Protein AF-A0A2E3ADU1-F1 (afdb_monomer_lite)

pLDDT: mean 87.93, std 9.06, range [53.03, 96.88]

Secondary structure (DSSP, 8-state):
-PPP-GGGS--PPPB-SS-BGGGGTT--PPTT-----PPTTSSHHHHHHHHHHHHHS-S--SS-TTT-

Radius of gyration: 16.2 Å; chains: 1; bounding box: 31×30×45 Å

Foldseek 3Di:
DDDDDPVPDPDDFDDDPVDTPCVCVPPDDDVPDDDQDDDPPPQSPVVLQVVCCVVVVDPDDPDPSVVD

Sequence (68 aa):
MSHFILEEAPIRRYQHADWDSDRWTGFKPRAGDIYVCTCYKSGTTWTQMIAALLVFQTPNLPAPLNEL

Structure (mmCIF, N/CA/C/O backbone):
data_AF-A0A2E3ADU1-F1
#
_entry.id   AF-A0A2E3ADU1-F1
#
loop_
_atom_site.group_PDB
_atom_site.id
_atom_site.type_symbol
_atom_site.label_atom_id
_atom_site.label_alt_id
_atom_site.label_comp_id
_atom_site.label_asym_id
_atom_site.label_entity_id
_atom_site.label_seq_id
_atom_site.pdbx_PDB_ins_code
_atom_site.Cartn_x
_atom_site.Cartn_y
_atom_site.Cartn_z
_atom_site.occupancy
_atom_site.B_iso_or_equiv
_atom_site.auth_seq_id
_atom_site.auth_comp_id
_atom_site.auth_asym_id
_atom_site.auth_atom_id
_atom_site.pdbx_PDB_model_num
ATOM 1 N N . MET A 1 1 ? -13.214 17.219 -26.222 1.00 53.03 1 MET A N 1
ATOM 2 C CA . MET A 1 1 ? -12.177 16.882 -25.223 1.00 53.03 1 MET A CA 1
ATOM 3 C C . MET A 1 1 ? -11.936 15.389 -25.346 1.00 53.03 1 MET A C 1
ATOM 5 O O . MET A 1 1 ? -12.896 14.651 -25.178 1.00 53.03 1 MET A O 1
ATOM 9 N N . SER A 1 2 ? -10.754 14.944 -25.783 1.00 68.62 2 SER A N 1
ATOM 10 C CA . SER A 1 2 ? -10.503 13.507 -25.961 1.00 68.62 2 SER A CA 1
ATOM 11 C C . SER A 1 2 ? -10.385 12.841 -24.595 1.00 68.62 2 SER A C 1
ATOM 13 O O . SER A 1 2 ? -9.636 13.312 -23.740 1.00 68.62 2 SER A O 1
ATOM 15 N N . HIS A 1 3 ? -11.134 11.764 -24.392 1.00 67.38 3 HIS A N 1
ATOM 16 C CA . HIS A 1 3 ? -11.014 10.936 -23.203 1.00 67.38 3 HIS A CA 1
ATOM 17 C C . HIS A 1 3 ? -9.656 10.228 -23.257 1.00 67.38 3 HIS A C 1
ATOM 19 O O . HIS A 1 3 ? -9.380 9.507 -24.209 1.00 67.38 3 HIS A O 1
ATOM 25 N N . PHE A 1 4 ? -8.787 10.474 -22.278 1.00 71.44 4 PHE A N 1
ATOM 26 C CA . PHE A 1 4 ? -7.569 9.690 -22.109 1.00 71.44 4 PHE A CA 1
ATOM 27 C C . PHE A 1 4 ? -7.932 8.431 -21.324 1.00 71.44 4 PHE A C 1
ATOM 29 O O . PHE A 1 4 ? -8.395 8.528 -20.184 1.00 71.44 4 PHE A O 1
ATOM 36 N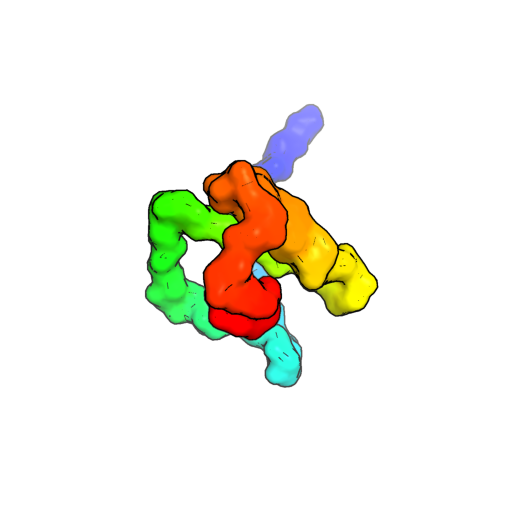 N . ILE A 1 5 ? -7.778 7.266 -21.948 1.00 75.31 5 ILE A N 1
ATOM 37 C CA . ILE A 1 5 ? -8.008 5.972 -21.309 1.00 75.31 5 ILE A CA 1
ATOM 38 C C . ILE A 1 5 ? -6.653 5.454 -20.830 1.00 75.31 5 ILE A C 1
ATOM 40 O O . ILE A 1 5 ? -5.761 5.185 -21.629 1.00 75.31 5 ILE A O 1
ATOM 44 N N . LEU A 1 6 ? -6.495 5.330 -19.510 1.00 68.31 6 LEU A N 1
ATOM 45 C CA . LEU A 1 6 ? -5.251 4.865 -18.882 1.00 68.31 6 LEU A CA 1
ATOM 46 C C . LEU A 1 6 ? -4.813 3.482 -19.386 1.00 68.31 6 LEU A C 1
ATOM 48 O O . LEU A 1 6 ? -3.617 3.220 -19.452 1.00 68.31 6 LEU A O 1
ATOM 52 N N . GLU A 1 7 ? -5.761 2.624 -19.769 1.00 74.38 7 GLU A N 1
ATOM 53 C CA . GLU A 1 7 ? -5.480 1.279 -20.289 1.00 74.38 7 GLU A CA 1
ATOM 54 C C . GLU A 1 7 ? -4.844 1.273 -21.687 1.00 74.38 7 GLU A C 1
ATOM 56 O O . GLU A 1 7 ? -4.183 0.307 -22.056 1.00 74.38 7 GLU A O 1
ATOM 61 N N . GLU A 1 8 ? -4.998 2.354 -22.455 1.00 77.88 8 GLU A N 1
ATOM 62 C CA . GLU A 1 8 ? -4.414 2.497 -23.795 1.00 77.88 8 GLU A CA 1
ATOM 63 C C . GLU A 1 8 ? -3.012 3.123 -23.754 1.00 77.88 8 GLU A C 1
ATOM 65 O O . GLU A 1 8 ? -2.311 3.180 -24.768 1.00 77.88 8 GLU A O 1
ATOM 70 N N . ALA A 1 9 ? -2.584 3.613 -22.586 1.00 72.25 9 ALA A N 1
ATOM 71 C CA . ALA A 1 9 ? -1.265 4.196 -22.424 1.00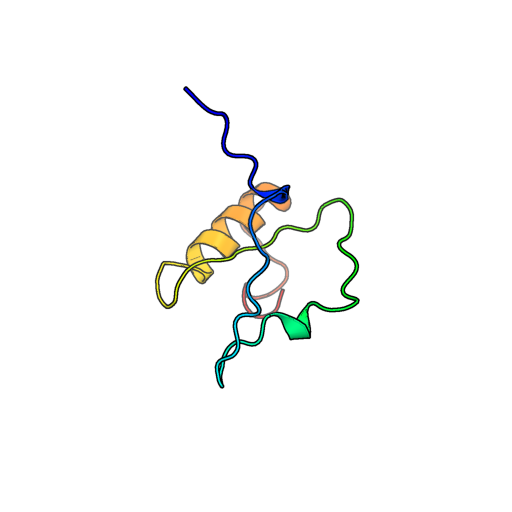 72.25 9 ALA A CA 1
ATOM 72 C C . ALA A 1 9 ? -0.181 3.114 -22.592 1.00 72.25 9 ALA A C 1
ATOM 74 O O . ALA A 1 9 ? -0.316 2.008 -22.061 1.00 72.25 9 ALA A O 1
ATOM 75 N N . PRO A 1 10 ? 0.934 3.412 -23.284 1.00 67.50 10 PRO A N 1
ATOM 76 C CA . PRO A 1 10 ? 2.025 2.459 -23.407 1.00 67.50 10 PRO A CA 1
ATOM 77 C C . PRO A 1 10 ? 2.567 2.109 -22.018 1.00 67.50 10 PRO A C 1
ATOM 79 O O . PRO A 1 10 ? 3.061 2.974 -21.289 1.00 67.50 10 PRO A O 1
ATOM 82 N N . ILE A 1 11 ? 2.494 0.826 -21.661 1.00 77.06 11 ILE A N 1
ATOM 83 C CA . ILE A 1 11 ? 3.040 0.313 -20.404 1.00 77.06 11 ILE A CA 1
ATOM 84 C C . ILE A 1 11 ? 4.565 0.373 -20.504 1.00 77.06 11 ILE A C 1
ATOM 86 O O . ILE A 1 11 ? 5.212 -0.482 -21.111 1.00 77.06 11 ILE A O 1
ATOM 90 N N . ARG A 1 12 ? 5.162 1.412 -19.921 1.00 83.06 12 ARG A N 1
ATOM 91 C CA . ARG A 1 12 ? 6.615 1.506 -19.787 1.00 83.06 12 ARG A CA 1
ATOM 92 C C . ARG A 1 12 ? 7.048 0.655 -18.601 1.00 83.06 12 ARG A C 1
ATOM 94 O O . ARG A 1 12 ? 6.682 0.957 -17.467 1.00 83.06 12 ARG A O 1
ATOM 101 N N . ARG A 1 13 ? 7.884 -0.359 -18.849 1.00 86.94 13 ARG A N 1
ATOM 102 C CA . ARG A 1 13 ? 8.586 -1.058 -17.766 1.00 86.94 13 ARG A CA 1
ATOM 103 C C . ARG A 1 13 ? 9.413 -0.039 -16.987 1.00 86.94 13 ARG A C 1
ATOM 105 O O . ARG A 1 13 ? 10.270 0.640 -17.557 1.00 86.94 13 ARG A O 1
ATOM 112 N N . TYR A 1 14 ? 9.148 0.069 -15.693 1.00 86.38 14 TYR A N 1
ATOM 113 C CA . TYR A 1 14 ? 9.989 0.834 -14.789 1.00 86.38 14 TYR A CA 1
ATOM 114 C C . TYR A 1 14 ? 11.138 -0.073 -14.362 1.00 86.38 14 TYR A C 1
ATOM 116 O O . TYR A 1 14 ? 10.879 -1.113 -13.771 1.00 86.38 14 TYR A O 1
ATOM 124 N N . GLN A 1 15 ? 12.378 0.287 -14.691 1.00 91.19 15 GLN A N 1
ATOM 125 C CA . GLN A 1 15 ? 13.563 -0.511 -14.376 1.00 91.19 15 GLN A CA 1
ATOM 126 C C . GLN A 1 15 ? 14.583 0.363 -13.639 1.00 91.19 15 GLN A C 1
ATOM 128 O O . GLN A 1 15 ? 15.252 1.207 -14.231 1.00 91.19 15 GLN A O 1
ATOM 133 N N . HIS A 1 16 ? 14.678 0.163 -12.332 1.00 88.56 16 HIS A N 1
ATOM 134 C CA . HIS A 1 16 ? 15.599 0.813 -11.407 1.00 88.56 16 HIS A CA 1
ATOM 135 C C . HIS A 1 16 ? 16.120 -0.239 -10.421 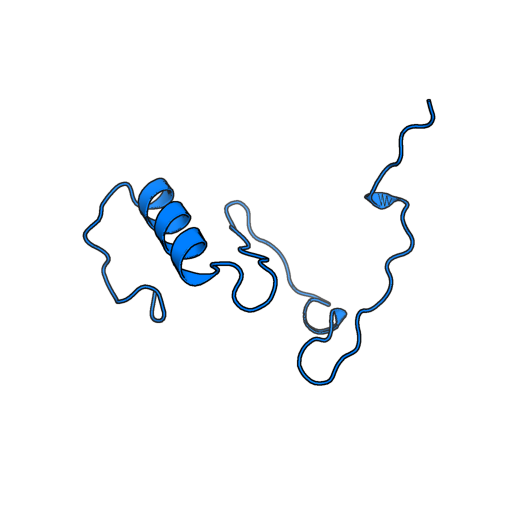1.00 88.56 16 HIS A C 1
ATOM 137 O O . HIS A 1 16 ? 15.447 -1.238 -10.177 1.00 88.56 16 HIS A O 1
ATOM 143 N N . ALA A 1 17 ? 17.293 -0.017 -9.825 1.00 88.44 17 ALA A N 1
ATOM 144 C CA . ALA A 1 17 ? 17.889 -0.974 -8.886 1.00 88.44 17 ALA A CA 1
ATOM 145 C C . ALA A 1 17 ? 16.922 -1.351 -7.744 1.00 88.44 17 ALA A C 1
ATOM 147 O O . ALA A 1 17 ? 16.747 -2.525 -7.419 1.00 88.44 17 ALA A O 1
ATOM 148 N N . ASP A 1 18 ? 16.228 -0.349 -7.203 1.00 83.62 18 ASP A N 1
ATOM 149 C CA . ASP A 1 18 ? 15.266 -0.554 -6.117 1.00 83.62 18 ASP A CA 1
ATOM 150 C C . ASP A 1 18 ? 13.888 -1.019 -6.612 1.00 83.62 18 ASP A C 1
ATOM 152 O O . ASP A 1 18 ? 13.199 -1.775 -5.918 1.00 83.62 18 ASP A O 1
ATOM 156 N N . TRP A 1 19 ? 13.482 -0.592 -7.814 1.00 82.50 19 TRP A N 1
ATOM 157 C CA . TRP A 1 19 ? 12.124 -0.756 -8.341 1.00 82.50 19 TRP A CA 1
ATOM 158 C C . TRP A 1 19 ? 12.159 -1.327 -9.758 1.00 82.50 19 TRP A C 1
ATOM 160 O O . TRP A 1 19 ? 12.597 -0.657 -10.688 1.00 82.50 19 TRP A O 1
ATOM 170 N N . ASP A 1 20 ? 11.631 -2.533 -9.940 1.00 89.75 20 ASP A N 1
ATOM 171 C CA . ASP A 1 20 ? 11.393 -3.108 -11.263 1.00 89.75 20 ASP A CA 1
ATOM 172 C C . ASP A 1 20 ? 9.927 -3.528 -11.366 1.00 89.75 20 ASP A C 1
ATOM 174 O O . ASP A 1 20 ? 9.465 -4.357 -10.576 1.00 89.75 20 ASP A O 1
ATOM 178 N N . SER A 1 21 ? 9.184 -2.949 -12.312 1.00 88.00 21 SER A N 1
ATOM 179 C CA . SER A 1 21 ? 7.769 -3.279 -12.511 1.00 88.00 21 SER A CA 1
ATOM 180 C C . SER A 1 21 ? 7.563 -4.733 -12.941 1.00 88.00 21 SER A C 1
ATOM 182 O O . SER A 1 21 ? 6.493 -5.280 -12.709 1.00 88.00 21 SER A O 1
ATOM 184 N N . ASP A 1 22 ? 8.580 -5.386 -13.508 1.00 90.31 22 ASP A N 1
ATOM 185 C CA . ASP A 1 22 ? 8.528 -6.803 -13.896 1.00 90.31 22 ASP A CA 1
ATOM 186 C C . ASP A 1 22 ? 8.413 -7.752 -12.695 1.00 90.31 22 ASP A C 1
ATOM 188 O O . ASP A 1 22 ? 8.002 -8.897 -12.844 1.00 90.31 22 ASP A O 1
ATOM 192 N N . ARG A 1 23 ? 8.685 -7.277 -11.470 1.00 88.31 23 ARG A N 1
ATOM 193 C CA . ARG A 1 23 ? 8.401 -8.044 -10.243 1.00 88.31 23 ARG A CA 1
ATOM 194 C C . ARG A 1 23 ? 6.911 -8.352 -10.068 1.00 88.31 23 ARG A C 1
ATOM 196 O O . ARG A 1 23 ? 6.572 -9.281 -9.344 1.00 88.31 23 ARG A O 1
ATOM 203 N N . TRP A 1 24 ? 6.034 -7.584 -10.713 1.00 87.94 24 TRP A N 1
ATOM 204 C CA . TRP A 1 24 ? 4.593 -7.831 -10.721 1.00 87.94 24 TRP A CA 1
ATOM 205 C C . TRP A 1 24 ? 4.165 -8.835 -11.797 1.00 87.94 24 TRP A C 1
ATOM 207 O O . TRP A 1 24 ? 3.015 -9.276 -11.790 1.00 87.94 24 TRP A O 1
ATOM 217 N N . THR A 1 25 ? 5.054 -9.227 -12.713 1.00 89.00 25 THR A N 1
ATOM 218 C CA . THR A 1 25 ? 4.732 -10.182 -13.776 1.00 89.00 25 THR A CA 1
ATOM 219 C C . THR A 1 25 ? 4.302 -11.518 -13.170 1.00 89.00 25 THR A C 1
ATOM 221 O O . THR A 1 25 ? 5.043 -12.164 -12.433 1.00 89.00 25 THR A O 1
ATOM 224 N N . GLY A 1 26 ? 3.069 -11.935 -13.467 1.00 88.69 26 GLY A N 1
ATOM 225 C CA . GLY A 1 26 ? 2.475 -13.165 -12.934 1.00 88.69 26 GLY A CA 1
ATOM 226 C C . GLY A 1 26 ? 1.839 -13.036 -11.544 1.00 88.69 26 GLY A C 1
ATOM 227 O O . GLY A 1 26 ? 1.215 -13.997 -11.088 1.00 88.69 26 GLY A O 1
ATOM 228 N N . PHE A 1 27 ? 1.926 -11.872 -10.889 1.00 90.31 27 PHE A N 1
ATOM 229 C CA . PHE A 1 27 ? 1.159 -11.599 -9.675 1.00 90.31 27 PHE A CA 1
ATOM 230 C C . PHE A 1 27 ? -0.340 -11.575 -10.002 1.00 90.31 27 PHE A C 1
ATOM 232 O O . PHE A 1 27 ? -0.773 -10.930 -10.957 1.00 90.31 27 PHE A O 1
ATOM 239 N N . LYS A 1 28 ? -1.142 -12.296 -9.214 1.00 93.25 28 LYS A N 1
ATOM 240 C CA . LYS A 1 28 ? -2.595 -12.380 -9.398 1.00 93.25 28 LYS A CA 1
ATOM 241 C C . LYS A 1 28 ? -3.289 -11.653 -8.244 1.00 93.25 28 LYS A C 1
ATOM 243 O O . LYS A 1 28 ? -3.290 -12.205 -7.141 1.00 93.25 28 LYS A O 1
ATOM 248 N N . PRO A 1 29 ? -3.866 -10.459 -8.474 1.00 91.75 29 PRO A N 1
ATOM 249 C CA . PRO A 1 29 ? -4.586 -9.736 -7.435 1.00 91.75 29 PRO A CA 1
ATOM 250 C C . PRO A 1 29 ? -5.806 -10.537 -6.978 1.00 91.75 29 PRO A C 1
ATOM 252 O O . PRO A 1 29 ? -6.442 -11.241 -7.772 1.00 91.75 29 PRO A O 1
ATOM 255 N N . ARG A 1 30 ? -6.141 -10.431 -5.695 1.00 95.25 30 ARG A N 1
ATOM 256 C CA . ARG A 1 30 ? -7.355 -11.016 -5.121 1.00 95.25 30 ARG A CA 1
ATOM 257 C C . ARG A 1 30 ? -8.415 -9.940 -4.945 1.00 95.25 30 ARG A C 1
ATOM 259 O O . ARG A 1 30 ? -8.118 -8.763 -4.751 1.00 95.25 30 ARG A O 1
ATOM 266 N N . ALA A 1 31 ? -9.677 -10.359 -4.988 1.00 95.44 31 ALA A N 1
ATOM 267 C CA . ALA A 1 31 ? -10.772 -9.474 -4.622 1.00 95.44 31 ALA A CA 1
ATOM 268 C C . ALA A 1 31 ? -10.601 -9.041 -3.156 1.00 95.44 31 ALA A C 1
ATOM 270 O O . ALA A 1 31 ? -10.522 -9.891 -2.271 1.00 95.44 31 ALA A O 1
ATOM 271 N N . GLY A 1 32 ? -10.533 -7.730 -2.922 1.00 92.19 32 GLY A N 1
ATOM 272 C CA . GLY A 1 32 ? -10.312 -7.150 -1.596 1.00 92.19 32 GLY A CA 1
ATOM 273 C C . GLY A 1 32 ? -8.862 -6.772 -1.281 1.00 92.19 32 GLY A C 1
ATOM 274 O O . GLY A 1 32 ? -8.629 -6.206 -0.216 1.00 92.19 32 GLY A O 1
ATOM 275 N N . ASP A 1 33 ? -7.903 -7.021 -2.180 1.00 94.31 33 ASP A N 1
ATOM 276 C CA . ASP A 1 33 ? -6.541 -6.506 -2.007 1.00 94.31 33 ASP A CA 1
ATOM 277 C C . ASP A 1 33 ? -6.536 -4.966 -2.015 1.00 94.31 33 ASP A C 1
ATOM 279 O O . ASP A 1 33 ? -7.189 -4.324 -2.842 1.00 94.31 33 ASP A O 1
ATOM 283 N N . ILE A 1 34 ? -5.756 -4.369 -1.110 1.00 93.3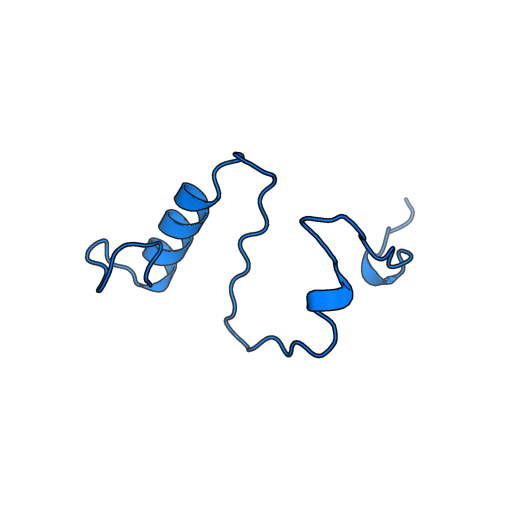1 34 ILE A N 1
ATOM 284 C CA . ILE A 1 34 ? -5.539 -2.920 -1.026 1.00 93.31 34 ILE A CA 1
ATOM 285 C C . ILE A 1 34 ? -4.050 -2.645 -1.235 1.00 93.31 34 ILE A C 1
ATOM 287 O O . ILE A 1 34 ? -3.212 -3.102 -0.459 1.00 93.31 34 ILE A O 1
ATOM 291 N N . TYR A 1 35 ? -3.718 -1.857 -2.259 1.00 92.75 35 TYR A N 1
ATOM 292 C CA . TYR A 1 35 ? -2.339 -1.468 -2.562 1.00 92.75 35 TYR A CA 1
ATOM 293 C C . TYR A 1 35 ? -2.072 -0.027 -2.116 1.00 92.75 35 TYR A C 1
ATOM 295 O O . TYR A 1 35 ? -2.725 0.909 -2.575 1.00 92.75 35 TYR A O 1
ATOM 303 N N . VAL A 1 36 ? -1.082 0.167 -1.241 1.00 93.56 36 VAL A N 1
ATOM 304 C CA . VAL A 1 36 ? -0.609 1.498 -0.828 1.00 93.56 36 VAL A CA 1
ATOM 305 C C . VAL A 1 36 ? 0.635 1.862 -1.643 1.00 93.56 36 VAL A C 1
ATOM 307 O O . VAL A 1 36 ? 1.741 1.422 -1.339 1.00 93.56 36 VAL A O 1
ATOM 310 N N . CYS A 1 37 ? 0.455 2.674 -2.688 1.00 91.00 37 CYS A N 1
ATOM 311 C CA . CYS A 1 37 ? 1.501 3.042 -3.652 1.00 91.00 37 CYS A CA 1
ATOM 312 C C . CYS A 1 37 ? 1.916 4.515 -3.516 1.00 91.00 37 CYS A C 1
ATOM 314 O O . CYS A 1 37 ? 1.661 5.338 -4.391 1.00 91.00 37 CYS A O 1
ATOM 316 N N . THR A 1 38 ? 2.535 4.875 -2.395 1.00 90.81 38 THR A N 1
ATOM 317 C CA . THR A 1 38 ? 3.033 6.241 -2.162 1.00 90.81 38 THR A CA 1
ATOM 318 C C . THR A 1 38 ? 4.462 6.407 -2.679 1.00 90.81 38 THR A C 1
ATOM 320 O O . THR A 1 38 ? 5.272 5.491 -2.522 1.00 90.81 38 THR A O 1
ATOM 323 N N . CYS A 1 39 ? 4.821 7.599 -3.161 1.00 88.56 39 CYS A N 1
ATOM 324 C CA . CYS A 1 39 ? 6.225 7.967 -3.356 1.00 88.56 39 CYS A CA 1
ATOM 325 C C . CYS A 1 39 ? 7.028 7.849 -2.046 1.00 88.56 39 CYS A C 1
ATOM 327 O O . CYS A 1 39 ? 6.474 7.857 -0.938 1.00 88.56 39 CYS A O 1
ATOM 329 N N . TYR A 1 40 ? 8.355 7.752 -2.171 1.00 86.19 40 TYR A N 1
ATOM 330 C CA . TYR A 1 40 ? 9.234 7.666 -1.010 1.00 86.19 40 TYR A CA 1
ATOM 331 C C . TYR A 1 40 ? 8.987 8.814 -0.032 1.00 86.19 40 TYR A C 1
ATOM 333 O O . TYR A 1 40 ? 8.993 9.984 -0.404 1.00 86.19 40 TYR A O 1
ATOM 341 N N . LYS A 1 41 ? 8.823 8.448 1.244 1.00 91.31 41 LYS A N 1
ATOM 342 C CA . LYS A 1 41 ? 8.637 9.383 2.365 1.00 91.31 41 LYS A CA 1
ATOM 343 C C . LYS A 1 41 ? 7.374 10.252 2.259 1.00 91.31 41 LYS A C 1
ATOM 345 O O . LYS A 1 41 ? 7.251 11.229 2.985 1.00 91.31 41 LYS A O 1
ATOM 350 N N . SER A 1 42 ? 6.395 9.851 1.447 1.00 95.81 42 SER A N 1
ATOM 351 C CA . SER A 1 42 ? 5.100 10.533 1.310 1.00 95.81 42 SER A CA 1
ATOM 352 C C . SER A 1 42 ? 3.991 9.925 2.182 1.00 95.81 42 SER A C 1
ATOM 354 O O . SER A 1 42 ? 2.821 9.983 1.823 1.00 95.81 42 SER A O 1
ATOM 356 N N . GLY A 1 43 ? 4.341 9.326 3.327 1.00 95.31 43 GLY A N 1
ATOM 357 C CA . GLY A 1 43 ? 3.349 8.853 4.302 1.00 95.31 43 GLY A CA 1
ATOM 358 C C . GLY A 1 43 ? 2.799 7.439 4.073 1.00 95.31 43 GLY A C 1
ATOM 359 O O . GLY A 1 43 ? 1.637 7.189 4.393 1.00 95.31 43 GLY A O 1
ATOM 360 N N . THR A 1 44 ? 3.617 6.499 3.578 1.00 94.75 44 THR A N 1
ATOM 361 C CA . THR A 1 44 ? 3.238 5.077 3.417 1.00 94.75 44 THR A CA 1
ATOM 362 C C . THR A 1 44 ? 2.663 4.498 4.708 1.00 94.75 44 THR A C 1
ATOM 364 O O . THR A 1 44 ? 1.550 3.986 4.710 1.00 94.75 44 THR A O 1
ATOM 367 N N . THR A 1 45 ? 3.373 4.675 5.825 1.00 93.81 45 THR A N 1
ATOM 368 C CA . THR A 1 45 ? 2.972 4.151 7.138 1.00 93.81 45 THR A CA 1
ATOM 369 C C . THR A 1 45 ? 1.656 4.749 7.627 1.00 93.81 45 THR A C 1
ATOM 371 O O . THR A 1 45 ? 0.816 4.039 8.169 1.00 93.81 45 THR A O 1
ATOM 374 N N . TRP A 1 46 ? 1.434 6.049 7.409 1.00 96.00 46 TRP A N 1
ATOM 375 C CA . TRP A 1 46 ? 0.188 6.678 7.845 1.00 96.00 46 TRP A CA 1
ATOM 376 C C . TRP A 1 46 ? -1.000 6.219 6.995 1.00 96.00 46 TRP A C 1
ATOM 378 O O . TRP A 1 46 ? -2.054 5.894 7.535 1.00 96.00 46 TRP A O 1
ATOM 388 N N . THR A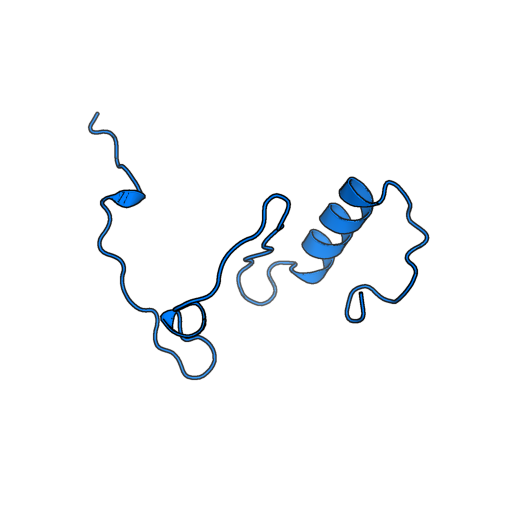 1 47 ? -0.804 6.097 5.681 1.00 96.88 47 THR A N 1
ATOM 389 C CA . THR A 1 47 ? -1.829 5.579 4.762 1.00 96.88 47 THR A CA 1
ATOM 390 C C . THR A 1 47 ? -2.175 4.124 5.080 1.00 96.88 47 THR A C 1
ATOM 392 O O . THR A 1 47 ? -3.353 3.777 5.137 1.00 96.88 47 THR A O 1
ATOM 395 N N . GLN A 1 48 ? -1.167 3.289 5.358 1.00 95.69 48 GLN A N 1
ATOM 396 C CA . GLN A 1 48 ? -1.360 1.913 5.824 1.00 95.69 48 GLN A CA 1
ATOM 397 C C . GLN A 1 48 ? -2.192 1.869 7.113 1.00 95.69 48 GLN A C 1
ATOM 399 O O . GLN A 1 48 ? -3.122 1.073 7.197 1.00 95.69 48 GLN A O 1
ATOM 404 N N . MET A 1 49 ? -1.921 2.752 8.084 1.00 96.25 49 MET A N 1
ATOM 405 C CA . MET A 1 49 ? -2.684 2.801 9.336 1.00 96.25 49 MET A CA 1
ATOM 406 C C . MET A 1 49 ? -4.141 3.195 9.090 1.00 96.25 49 MET A C 1
ATOM 408 O O . MET A 1 49 ? -5.047 2.541 9.593 1.00 96.25 49 MET A O 1
ATOM 412 N N . ILE A 1 50 ? -4.387 4.233 8.284 1.00 96.12 50 ILE A N 1
ATOM 413 C CA . ILE A 1 50 ? -5.752 4.659 7.943 1.00 96.12 50 ILE A CA 1
ATOM 414 C C . ILE A 1 50 ? -6.517 3.509 7.276 1.00 96.12 50 ILE A C 1
ATOM 416 O O . ILE A 1 50 ? -7.639 3.211 7.681 1.00 96.12 50 ILE A O 1
ATOM 420 N N . ALA A 1 51 ? -5.906 2.829 6.302 1.00 95.69 51 ALA A N 1
ATOM 421 C CA . ALA A 1 51 ? -6.519 1.680 5.643 1.00 95.69 51 ALA A CA 1
ATOM 422 C C . ALA A 1 51 ? -6.813 0.542 6.635 1.00 95.69 51 ALA A C 1
ATOM 424 O O . ALA A 1 51 ? -7.930 0.030 6.651 1.00 95.69 51 ALA A O 1
ATOM 425 N N . ALA A 1 52 ? -5.859 0.192 7.504 1.00 94.31 52 ALA A N 1
ATOM 426 C CA . ALA A 1 52 ? -6.037 -0.849 8.515 1.00 94.31 52 ALA A CA 1
ATOM 427 C C . ALA A 1 52 ? -7.208 -0.535 9.460 1.00 94.31 52 ALA A C 1
ATOM 429 O O . ALA A 1 52 ? -8.061 -1.389 9.684 1.00 94.31 52 ALA A O 1
ATOM 430 N N . LEU A 1 53 ? -7.308 0.701 9.957 1.00 96.00 53 LEU A N 1
ATOM 431 C CA . LEU A 1 53 ? -8.408 1.118 10.832 1.00 96.00 53 LEU A CA 1
ATOM 432 C C . LEU A 1 53 ? -9.768 1.054 10.125 1.00 96.00 53 LEU A C 1
ATOM 434 O O . LEU A 1 53 ? -10.749 0.626 10.728 1.00 96.00 53 LEU A O 1
ATOM 438 N N . LEU A 1 54 ? -9.832 1.442 8.848 1.00 96.31 54 LEU A N 1
ATOM 439 C CA . LEU A 1 54 ? -11.062 1.369 8.056 1.00 96.31 54 LEU A CA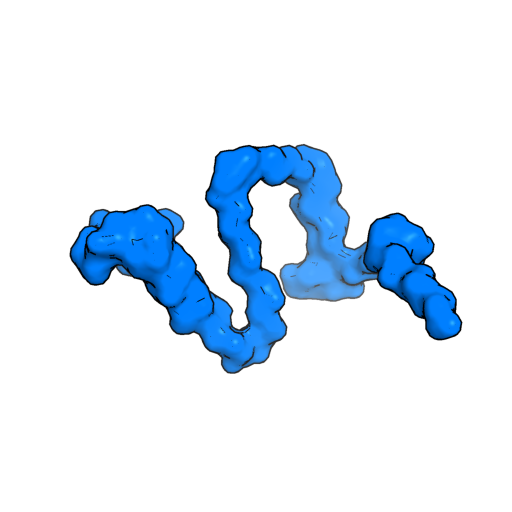 1
ATOM 440 C C . LEU A 1 54 ? -11.467 -0.072 7.726 1.00 96.31 54 LEU A C 1
ATOM 442 O O . LEU A 1 54 ? -12.657 -0.366 7.668 1.00 96.31 54 LEU A O 1
ATOM 446 N N . VAL A 1 55 ? -10.516 -0.980 7.523 1.00 94.19 55 VAL A N 1
ATOM 447 C CA . VAL A 1 55 ? -10.818 -2.388 7.227 1.00 94.19 55 VAL A CA 1
ATOM 448 C C . VAL A 1 55 ? -11.191 -3.151 8.495 1.00 94.19 55 VAL A C 1
ATOM 450 O O . VAL A 1 55 ? -12.211 -3.833 8.525 1.00 94.19 55 VAL A O 1
ATOM 453 N N . PHE A 1 56 ? -10.389 -3.027 9.553 1.00 93.25 56 PHE A N 1
ATOM 454 C CA . PHE A 1 56 ? -10.566 -3.805 10.781 1.00 93.25 56 PHE A CA 1
ATOM 455 C C . PHE A 1 56 ? -11.549 -3.175 11.769 1.00 93.25 56 PHE A C 1
ATOM 457 O O . PHE A 1 56 ? -11.981 -3.851 12.699 1.00 93.25 56 PHE A O 1
ATOM 464 N N . GLN A 1 57 ? -11.916 -1.901 11.583 1.00 96.38 57 GLN A N 1
ATOM 465 C CA . GLN A 1 57 ? -12.869 -1.173 12.432 1.00 96.38 57 GLN A CA 1
ATOM 466 C C . GLN A 1 57 ? -12.475 -1.169 13.923 1.00 96.38 57 GLN A C 1
ATOM 468 O O . GLN A 1 57 ? -13.323 -1.117 14.813 1.00 96.38 57 GLN A O 1
ATOM 473 N N . THR A 1 58 ? -11.172 -1.222 14.213 1.00 95.69 58 THR A N 1
ATOM 474 C CA . THR A 1 58 ? -10.628 -1.202 15.575 1.00 95.69 58 THR A CA 1
ATOM 475 C C . THR A 1 58 ? -9.203 -0.645 15.593 1.00 95.69 58 THR A C 1
ATOM 477 O O . THR A 1 58 ? -8.432 -0.935 14.677 1.00 95.69 58 THR A O 1
ATOM 480 N N . PRO A 1 59 ? -8.812 0.121 16.630 1.00 93.62 59 PRO A N 1
ATOM 481 C CA . PRO A 1 59 ? -7.425 0.531 16.831 1.00 93.62 59 PRO A CA 1
ATOM 482 C C . PRO A 1 59 ? -6.552 -0.551 17.485 1.00 93.62 59 PRO A C 1
ATOM 484 O O . PRO A 1 59 ? -5.335 -0.391 17.533 1.00 93.62 59 PRO A O 1
ATOM 487 N N . ASN A 1 60 ? -7.140 -1.634 18.007 1.00 95.56 60 ASN A N 1
ATOM 488 C CA . ASN A 1 60 ? -6.387 -2.719 18.636 1.00 95.56 60 ASN A CA 1
ATOM 489 C C . ASN A 1 60 ? -5.984 -3.766 17.590 1.00 95.56 60 ASN A C 1
ATOM 491 O O . ASN A 1 60 ? -6.742 -4.695 17.307 1.00 95.56 60 ASN A O 1
ATOM 495 N N . LEU A 1 61 ? -4.807 -3.581 16.994 1.00 92.25 61 LEU A N 1
ATOM 496 C CA . LEU A 1 61 ? -4.268 -4.463 15.962 1.00 92.25 61 LEU A CA 1
ATOM 497 C C . LEU A 1 61 ? -3.577 -5.687 16.591 1.00 92.25 61 LEU A C 1
ATOM 499 O O . LEU A 1 61 ? -2.971 -5.561 17.655 1.00 92.25 61 LEU A O 1
ATOM 503 N N . PRO A 1 62 ? -3.630 -6.867 15.947 1.00 91.62 62 PRO A N 1
ATOM 504 C CA . PRO A 1 62 ? -3.032 -8.089 16.493 1.00 91.62 62 PRO A CA 1
ATOM 505 C C . PRO A 1 62 ? -1.493 -8.082 16.493 1.00 91.62 62 PRO A C 1
ATOM 507 O O . PRO A 1 62 ? -0.888 -8.887 17.196 1.00 91.62 62 PRO A O 1
ATOM 510 N N . ALA A 1 63 ? -0.868 -7.185 15.725 1.00 93.50 63 ALA A N 1
ATOM 511 C CA . ALA A 1 63 ? 0.574 -6.972 15.652 1.00 93.50 63 ALA A CA 1
ATOM 512 C C . ALA A 1 63 ? 0.877 -5.514 15.234 1.00 93.50 63 ALA A C 1
ATOM 514 O O . ALA A 1 63 ? -0.034 -4.802 14.786 1.00 93.50 63 ALA A O 1
ATOM 515 N N . PRO A 1 64 ? 2.131 -5.040 15.370 1.00 90.19 64 PRO A N 1
ATOM 516 C CA . PRO A 1 64 ? 2.566 -3.770 14.793 1.00 90.19 64 PRO A CA 1
ATOM 517 C C . PRO A 1 64 ? 2.307 -3.703 13.281 1.00 90.19 64 PRO A C 1
ATOM 519 O O . PRO A 1 64 ? 2.415 -4.699 12.581 1.00 90.19 64 PRO A O 1
ATOM 522 N N . LEU A 1 65 ? 2.014 -2.513 12.747 1.00 85.38 65 LEU A N 1
ATOM 523 C CA . LEU A 1 65 ? 1.599 -2.330 11.346 1.00 85.38 65 LEU A CA 1
ATOM 524 C C . LEU A 1 65 ? 2.618 -2.821 10.299 1.00 85.38 65 LEU A C 1
ATOM 526 O O . LEU A 1 65 ? 2.234 -3.186 9.195 1.00 85.38 65 LEU A O 1
ATOM 530 N N . ASN A 1 66 ? 3.910 -2.817 10.627 1.00 84.38 66 ASN A N 1
ATOM 531 C CA . ASN A 1 66 ? 4.982 -3.344 9.775 1.00 84.38 66 ASN A CA 1
ATOM 532 C C . ASN A 1 66 ? 5.128 -4.877 9.843 1.00 84.38 66 ASN A C 1
ATOM 534 O O . ASN A 1 66 ? 5.971 -5.424 9.135 1.00 84.38 66 ASN A O 1
ATOM 538 N N . GLU A 1 67 ? 4.362 -5.534 10.714 1.00 87.12 67 GLU A N 1
ATOM 539 C CA . GLU A 1 67 ? 4.369 -6.977 10.988 1.00 87.12 67 GLU A CA 1
ATOM 540 C C . GLU A 1 67 ? 2.985 -7.626 10.785 1.00 87.12 67 GLU A C 1
ATOM 542 O O . GLU A 1 67 ? 2.853 -8.832 10.991 1.00 87.12 67 GLU A O 1
ATOM 547 N N . LEU A 1 68 ? 1.965 -6.839 10.407 1.00 77.56 68 LEU A N 1
ATOM 548 C CA . LEU A 1 68 ? 0.623 -7.321 10.053 1.00 77.56 68 LEU A CA 1
ATOM 549 C C . LEU A 1 68 ? 0.585 -8.064 8.715 1.00 77.56 68 LEU A C 1
ATOM 551 O O . LEU A 1 68 ? 1.343 -7.686 7.792 1.00 77.56 68 LEU A O 1
#